Protein AF-A0A0R1VYC3-F1 (afdb_monomer_lite)

Foldseek 3Di:
DVPDDPVLVVVCVVVVHDPVSSCVPPVVVVCCVVVVVVVVVVVVVVVVVVCVVVVVVLVVLVVVLVVVCVVVVDCVSVVVSVVVVVVVVVVVVVVVVVVCVVVVVPD

pLDDT: mean 72.04, std 10.14, range [41.56, 86.62]

Organism: NCBI:txid1423735

Structure (mmCIF, N/CA/C/O backbone):
data_AF-A0A0R1VYC3-F1
#
_entry.id   AF-A0A0R1VYC3-F1
#
loop_
_atom_site.group_PDB
_atom_site.id
_atom_site.type_symbol
_atom_site.label_atom_id
_atom_site.label_alt_id
_atom_site.label_comp_id
_atom_site.label_asym_id
_atom_site.label_entity_id
_atom_site.label_seq_id
_atom_site.pdbx_PDB_ins_code
_atom_site.Cartn_x
_atom_site.Cartn_y
_atom_site.Cartn_z
_atom_site.occupancy
_atom_site.B_iso_or_equiv
_atom_site.auth_seq_id
_atom_site.auth_comp_id
_atom_site.auth_asym_id
_atom_site.auth_atom_id
_atom_site.pdbx_PDB_model_num
ATOM 1 N N . MET A 1 1 ? -8.555 5.386 28.690 1.00 45.03 1 MET A N 1
ATOM 2 C CA . MET A 1 1 ? -10.013 5.548 28.905 1.00 45.03 1 MET A CA 1
ATOM 3 C C . MET A 1 1 ? -10.620 6.706 28.095 1.00 45.03 1 MET A C 1
ATOM 5 O O . MET A 1 1 ? -11.778 7.016 28.303 1.00 45.03 1 MET A O 1
ATOM 9 N N . GLN A 1 2 ? -9.902 7.311 27.134 1.00 48.75 2 GLN A N 1
ATOM 10 C CA . GLN A 1 2 ? -10.397 8.449 26.331 1.00 48.75 2 GLN A CA 1
ATOM 11 C C . GLN A 1 2 ? -11.146 8.056 25.040 1.00 48.75 2 GLN A C 1
ATOM 13 O O . GLN A 1 2 ? -11.457 8.919 24.231 1.00 48.75 2 GLN A O 1
ATOM 18 N N . SER A 1 3 ? -11.417 6.767 24.818 1.00 50.38 3 SER A N 1
ATOM 19 C CA . SER A 1 3 ? -11.919 6.252 23.529 1.00 50.38 3 SER A CA 1
ATOM 20 C C . SER A 1 3 ? -13.292 5.582 23.619 1.00 50.38 3 SER A C 1
ATOM 22 O O . SER A 1 3 ? -13.776 5.059 22.619 1.00 50.38 3 SER A O 1
ATOM 24 N N . VAL A 1 4 ? -13.894 5.543 24.811 1.00 59.75 4 VAL A N 1
ATOM 25 C CA . VAL A 1 4 ? -15.232 4.981 25.014 1.00 59.75 4 VAL A CA 1
ATOM 26 C C . VAL A 1 4 ? -16.203 6.145 25.072 1.00 59.75 4 VAL A C 1
ATOM 28 O O . VAL A 1 4 ? -16.068 7.015 25.928 1.00 59.75 4 VAL A O 1
ATOM 31 N N . ASP A 1 5 ? -17.140 6.161 24.131 1.00 69.31 5 ASP A N 1
ATOM 32 C CA . ASP A 1 5 ? -18.201 7.159 24.046 1.00 69.31 5 ASP A CA 1
ATOM 33 C C . ASP A 1 5 ? -18.927 7.275 25.399 1.00 69.31 5 ASP A C 1
ATOM 35 O O . ASP A 1 5 ? -19.182 6.256 26.054 1.00 69.31 5 ASP A O 1
ATOM 39 N N . ALA A 1 6 ? -19.233 8.494 25.850 1.00 68.38 6 ALA A N 1
ATOM 40 C CA . ALA A 1 6 ? -19.754 8.729 27.202 1.00 68.38 6 ALA A CA 1
ATOM 41 C C . ALA A 1 6 ? -21.032 7.906 27.467 1.00 68.38 6 ALA A C 1
ATOM 43 O O . ALA A 1 6 ? -21.157 7.263 28.511 1.00 68.38 6 ALA A O 1
ATOM 44 N N . GLY A 1 7 ? -21.900 7.785 26.455 1.00 74.88 7 GLY A N 1
ATOM 45 C CA . GLY A 1 7 ? -23.118 6.974 26.525 1.00 74.88 7 GLY A CA 1
ATOM 46 C C . GLY A 1 7 ? -22.880 5.461 26.640 1.00 74.88 7 GLY A C 1
ATOM 47 O O . GLY A 1 7 ? -23.681 4.764 27.255 1.00 74.88 7 GLY A O 1
ATOM 48 N N . GLN A 1 8 ? -21.768 4.926 26.117 1.00 72.88 8 GLN A N 1
ATOM 49 C CA . GLN A 1 8 ? -21.416 3.501 26.268 1.00 72.88 8 GLN A CA 1
ATOM 50 C C . GLN A 1 8 ? -20.952 3.194 27.700 1.00 72.88 8 GLN A C 1
ATOM 52 O O . GLN A 1 8 ? -21.208 2.107 28.218 1.00 72.88 8 GLN A O 1
ATOM 57 N N . SER A 1 9 ? -20.298 4.162 28.351 1.00 73.50 9 SER A N 1
ATOM 58 C CA . SER A 1 9 ? -19.860 4.040 29.747 1.00 73.50 9 SER A CA 1
ATOM 59 C C . SER A 1 9 ? -21.033 4.147 30.724 1.00 73.50 9 SER A C 1
ATOM 61 O O . SER A 1 9 ? -21.101 3.374 31.679 1.00 73.50 9 SER A O 1
ATOM 63 N N . GLU A 1 10 ? -21.978 5.054 30.465 1.00 78.38 10 GLU A N 1
ATOM 64 C CA . GLU A 1 10 ? -23.215 5.180 31.246 1.00 78.38 10 GLU A CA 1
ATOM 65 C C . GLU A 1 10 ? -24.126 3.956 31.068 1.00 78.38 10 GLU A C 1
ATOM 67 O O . GLU A 1 10 ? -24.587 3.389 32.058 1.00 78.38 10 GLU A O 1
ATOM 72 N N . ALA A 1 11 ? -24.309 3.460 29.838 1.00 79.69 11 ALA A N 1
ATOM 73 C CA . ALA A 1 11 ? -25.088 2.247 29.579 1.00 79.69 11 ALA A CA 1
ATOM 74 C C . ALA A 1 11 ? -24.488 1.007 30.266 1.00 79.69 11 ALA A C 1
ATOM 76 O O . ALA A 1 11 ? -25.221 0.182 30.811 1.00 79.69 11 ALA A O 1
ATOM 77 N N . ALA A 1 12 ? -23.157 0.889 30.291 1.00 79.25 12 ALA A N 1
ATOM 78 C CA . ALA A 1 12 ? -22.480 -0.203 30.981 1.00 79.25 12 ALA A CA 1
ATOM 79 C C . ALA A 1 12 ? -22.657 -0.144 32.507 1.00 79.25 12 ALA A C 1
ATOM 81 O O . ALA A 1 12 ? -22.818 -1.190 33.136 1.00 79.25 12 ALA A O 1
ATOM 82 N N . GLN A 1 13 ? -22.678 1.060 33.093 1.00 79.62 13 GLN A N 1
ATOM 83 C CA . GLN A 1 13 ? -22.970 1.246 34.519 1.00 79.62 13 GLN A CA 1
ATOM 84 C C . GLN A 1 13 ? -24.432 0.922 34.855 1.00 79.62 13 GLN A C 1
ATOM 86 O O . GLN A 1 13 ? -24.678 0.245 35.850 1.00 79.62 13 GLN A O 1
ATOM 91 N N . ILE A 1 14 ? -25.391 1.323 34.011 1.00 84.06 14 ILE A N 1
ATOM 92 C CA . ILE A 1 14 ? -26.820 0.998 34.188 1.00 84.06 14 ILE A CA 1
ATOM 93 C C . ILE A 1 14 ? -27.061 -0.517 34.098 1.00 84.06 14 ILE A C 1
ATOM 95 O O . ILE A 1 14 ? -27.873 -1.063 34.841 1.00 84.06 14 ILE A O 1
ATOM 99 N N . LEU A 1 15 ? -26.324 -1.211 33.227 1.00 83.44 15 LEU A N 1
ATOM 100 C CA . LEU A 1 15 ? -26.374 -2.670 33.083 1.00 83.44 15 LEU A CA 1
ATOM 101 C C . LEU A 1 15 ? -25.572 -3.426 34.161 1.00 83.44 15 LEU A C 1
ATOM 103 O O . LEU A 1 15 ? -25.528 -4.655 34.129 1.00 83.44 15 LEU A O 1
ATOM 107 N N . GLY A 1 16 ? -24.933 -2.722 35.103 1.00 86.62 16 GLY A N 1
ATOM 108 C CA . GLY A 1 16 ? -24.151 -3.328 36.185 1.00 86.62 16 GLY A CA 1
ATOM 109 C C . GLY A 1 16 ? -22.898 -4.076 35.713 1.00 86.62 16 GLY A C 1
ATOM 110 O O . GLY A 1 16 ? -22.413 -4.967 36.412 1.00 86.62 16 GLY A O 1
ATOM 111 N N . LEU A 1 17 ? -22.379 -3.754 34.525 1.00 84.38 17 LEU A N 1
ATOM 112 C CA . LEU A 1 17 ? -21.223 -4.434 33.947 1.00 84.38 17 LEU A CA 1
ATOM 113 C C . LEU A 1 17 ? -19.927 -3.986 34.629 1.00 84.38 17 LEU A C 1
ATOM 115 O O . LEU A 1 17 ? -19.671 -2.795 34.817 1.00 84.38 17 LEU A O 1
ATOM 119 N N . SER A 1 18 ? -19.059 -4.948 34.947 1.00 85.06 18 SER A N 1
ATOM 120 C CA . SER A 1 18 ? -17.716 -4.641 35.439 1.00 85.06 18 SER A CA 1
ATOM 121 C C . SER A 1 18 ? -16.847 -4.025 34.329 1.00 85.06 18 SER A C 1
ATOM 123 O O . SER A 1 18 ? -17.063 -4.308 33.147 1.00 85.06 18 SER A O 1
ATOM 125 N N . PRO A 1 19 ? -15.800 -3.244 34.663 1.00 80.19 19 PRO A N 1
ATOM 126 C CA . PRO A 1 19 ? -14.920 -2.621 33.667 1.00 80.19 19 PRO A CA 1
ATOM 127 C C . PRO A 1 19 ? -14.326 -3.619 32.664 1.00 80.19 19 PRO A C 1
ATOM 129 O O . PRO A 1 19 ? -14.143 -3.305 31.487 1.00 80.19 19 PRO A O 1
ATOM 132 N N . TRP A 1 20 ? -14.071 -4.851 33.112 1.00 83.19 20 TRP A N 1
ATOM 133 C CA . TRP A 1 20 ? -13.605 -5.926 32.245 1.00 83.19 20 TRP A CA 1
ATOM 134 C C . TRP A 1 20 ? -14.748 -6.463 31.359 1.00 83.19 20 TRP A C 1
ATOM 136 O O . TRP A 1 20 ? -14.588 -6.608 30.150 1.00 83.19 20 TRP A O 1
ATOM 146 N N . GLN A 1 21 ? -15.956 -6.670 31.882 1.00 83.06 21 GLN A N 1
ATOM 147 C CA . GLN A 1 21 ? -17.085 -7.079 31.034 1.00 83.06 21 GLN A CA 1
ATOM 148 C C . GLN A 1 21 ? -17.382 -6.053 29.928 1.00 83.06 21 GLN A C 1
ATOM 150 O O . GLN A 1 21 ? -17.536 -6.450 28.768 1.00 83.06 21 GLN A O 1
ATOM 155 N N . THR A 1 22 ? -17.354 -4.763 30.266 1.00 83.38 22 THR A N 1
ATOM 156 C CA . THR A 1 22 ? -17.489 -3.634 29.334 1.00 83.38 22 THR A CA 1
ATOM 157 C C . THR A 1 22 ? -16.393 -3.654 28.276 1.00 83.38 22 THR A C 1
ATOM 159 O O . THR A 1 22 ? -16.674 -3.592 27.079 1.00 83.38 22 THR A O 1
ATOM 162 N N . PHE A 1 23 ? -15.131 -3.812 28.678 1.00 83.44 23 PHE A N 1
ATOM 163 C CA . PHE A 1 23 ? -14.037 -3.849 27.715 1.00 83.44 23 PHE A CA 1
ATOM 164 C C . PHE A 1 23 ? -14.150 -5.049 26.760 1.00 83.44 23 PHE A C 1
ATOM 166 O O . PHE A 1 23 ? -14.035 -4.857 25.553 1.00 83.44 23 PHE A O 1
ATOM 173 N N . ARG A 1 24 ? -14.454 -6.261 27.253 1.00 84.94 24 ARG A N 1
ATOM 174 C CA . ARG A 1 24 ? -14.543 -7.474 26.415 1.00 84.94 24 ARG A CA 1
ATOM 175 C C . ARG A 1 24 ? -15.708 -7.454 25.428 1.00 84.94 24 ARG A C 1
ATOM 177 O O . ARG A 1 24 ? -15.533 -7.879 24.291 1.00 84.94 24 ARG A O 1
ATOM 184 N N . HIS A 1 25 ? -16.888 -7.033 25.881 1.00 83.50 25 HIS A N 1
ATOM 185 C CA . HIS A 1 25 ? -18.127 -7.177 25.108 1.00 83.50 25 HIS A CA 1
ATOM 186 C C . HIS A 1 25 ? -18.468 -5.941 24.283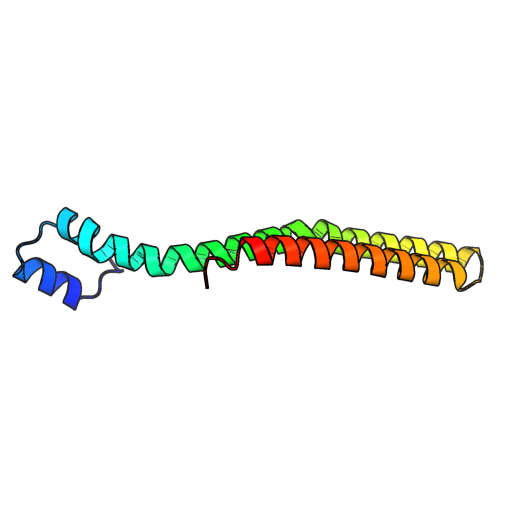 1.00 83.50 25 HIS A C 1
ATOM 188 O O . HIS A 1 25 ? -19.174 -6.062 23.287 1.00 83.50 25 HIS A O 1
ATOM 194 N N . ILE A 1 26 ? -17.975 -4.766 24.677 1.00 80.88 26 ILE A N 1
ATOM 195 C CA . ILE A 1 26 ? -18.347 -3.499 24.048 1.00 80.88 26 ILE A CA 1
ATOM 196 C C . ILE A 1 26 ? -17.149 -2.917 23.304 1.00 80.88 26 ILE A C 1
ATOM 198 O O . ILE A 1 26 ? -17.190 -2.754 22.085 1.00 80.88 26 ILE A O 1
ATOM 202 N N . VAL A 1 27 ? -16.052 -2.654 24.016 1.00 82.31 27 VAL A N 1
ATOM 203 C CA . VAL A 1 27 ? -14.905 -1.922 23.455 1.00 82.31 27 VAL A CA 1
ATOM 204 C C . VAL A 1 27 ? -14.106 -2.784 22.476 1.00 82.31 27 VAL A C 1
ATOM 206 O O . VAL A 1 27 ? -13.838 -2.353 21.357 1.00 82.31 27 VAL A O 1
ATOM 209 N N . LEU A 1 28 ? -13.764 -4.018 22.855 1.00 83.19 28 LEU A N 1
ATOM 210 C CA . LEU A 1 28 ? -12.954 -4.928 22.042 1.00 83.19 28 LEU A CA 1
ATOM 211 C C . LEU A 1 28 ? -13.557 -5.192 20.643 1.00 83.19 28 LEU A C 1
ATOM 213 O O . LEU A 1 28 ? -12.849 -4.993 19.654 1.00 83.19 28 LEU A O 1
ATOM 217 N N . PRO A 1 29 ? -14.845 -5.572 20.496 1.00 81.94 29 PRO A N 1
ATOM 218 C CA . PRO A 1 29 ? -15.422 -5.792 19.170 1.00 81.94 29 PRO A CA 1
ATOM 219 C C . PRO A 1 29 ? -15.548 -4.504 18.344 1.00 81.94 29 PRO A C 1
ATOM 221 O O . PRO A 1 29 ? -15.417 -4.561 17.122 1.00 81.94 29 PRO A O 1
ATOM 224 N N . GLN A 1 30 ? -15.763 -3.342 18.970 1.00 80.94 30 GLN A N 1
ATOM 225 C CA . GLN A 1 30 ? -15.817 -2.057 18.258 1.00 80.94 30 GLN A CA 1
ATOM 226 C C . GLN A 1 30 ? -14.443 -1.630 17.732 1.00 80.94 30 GLN A C 1
ATOM 228 O O . GLN A 1 30 ? -14.327 -1.189 16.587 1.00 80.94 30 GLN A O 1
ATOM 233 N N . VAL A 1 31 ? -13.401 -1.792 18.549 1.00 81.94 31 VAL A N 1
ATOM 234 C CA . VAL A 1 31 ? -12.019 -1.487 18.166 1.00 81.94 31 VAL A CA 1
ATOM 235 C C . VAL A 1 31 ? -11.561 -2.431 17.058 1.00 81.94 31 VAL A C 1
ATOM 237 O O . VAL A 1 31 ? -11.044 -1.961 16.049 1.00 81.94 31 VAL A O 1
ATOM 240 N N . ASN A 1 32 ? -11.838 -3.732 17.170 1.00 83.00 32 ASN A N 1
ATOM 241 C CA . ASN A 1 32 ? -11.465 -4.710 16.145 1.00 83.00 32 ASN A CA 1
ATOM 242 C C . ASN A 1 32 ? -12.081 -4.387 14.775 1.00 83.00 32 ASN A C 1
ATOM 244 O O . ASN A 1 32 ? -11.383 -4.456 13.768 1.00 83.00 32 ASN A O 1
ATOM 248 N N . LYS A 1 33 ? -13.349 -3.954 14.726 1.00 77.81 33 LYS A N 1
ATOM 249 C CA . LYS A 1 33 ? -14.012 -3.553 13.470 1.00 77.81 33 LYS A CA 1
ATOM 250 C C . LYS A 1 33 ? -13.380 -2.335 12.789 1.00 77.81 33 LYS A C 1
ATOM 252 O O . LYS A 1 33 ? -13.536 -2.192 11.584 1.00 77.81 33 LYS A O 1
ATOM 257 N N . LYS A 1 34 ? -12.696 -1.455 13.529 1.00 76.12 34 LYS A N 1
ATOM 258 C CA . LYS A 1 34 ? -12.041 -0.256 12.971 1.00 76.12 34 LYS A CA 1
ATOM 259 C C . LYS A 1 34 ? -10.551 -0.460 12.708 1.00 76.12 34 LYS A C 1
ATOM 261 O O . LYS A 1 34 ? -10.041 0.005 11.695 1.00 76.12 34 LYS A O 1
ATOM 266 N N . VAL A 1 35 ? -9.858 -1.146 13.613 1.00 79.69 35 VAL A N 1
ATOM 267 C CA . VAL A 1 35 ? -8.400 -1.302 13.575 1.00 79.69 35 VAL A CA 1
ATOM 268 C C . VAL A 1 35 ? -7.976 -2.389 12.593 1.00 79.69 35 VAL A C 1
ATOM 270 O O . VAL A 1 35 ? -7.024 -2.169 11.854 1.00 79.69 35 VAL A O 1
ATOM 273 N N . ILE A 1 36 ? -8.685 -3.523 12.518 1.00 78.50 36 ILE A N 1
ATOM 274 C CA . ILE A 1 36 ? -8.304 -4.621 11.611 1.00 78.50 36 ILE A CA 1
ATOM 275 C C . ILE A 1 36 ? -8.309 -4.172 10.134 1.00 78.50 36 ILE A C 1
ATOM 277 O O . ILE A 1 36 ? -7.303 -4.407 9.462 1.00 78.50 36 ILE A O 1
ATOM 281 N N . PRO A 1 37 ? -9.343 -3.469 9.621 1.00 74.50 37 PRO A N 1
ATOM 282 C CA . PRO A 1 37 ? -9.328 -2.975 8.241 1.00 74.50 37 PRO A CA 1
ATOM 283 C C . PRO A 1 37 ? -8.232 -1.932 7.989 1.00 74.50 37 PRO A C 1
ATOM 285 O O . PRO A 1 37 ? -7.543 -1.985 6.973 1.00 74.50 37 PRO A O 1
ATOM 288 N N . ALA A 1 38 ? -8.028 -1.005 8.932 1.00 76.62 38 ALA A N 1
ATOM 289 C CA . ALA A 1 38 ? -7.004 0.032 8.814 1.00 76.62 38 ALA A CA 1
ATOM 290 C C . ALA A 1 38 ? -5.583 -0.557 8.800 1.00 76.62 38 ALA A C 1
ATOM 292 O O . ALA A 1 38 ? -4.759 -0.161 7.981 1.00 76.62 38 ALA A O 1
ATOM 293 N N . MET A 1 39 ? -5.311 -1.548 9.655 1.00 76.38 39 MET A N 1
ATOM 294 C CA . MET A 1 39 ? -4.036 -2.268 9.660 1.00 76.38 39 MET A CA 1
ATOM 295 C C . MET A 1 39 ? -3.827 -3.068 8.372 1.00 76.38 39 MET A C 1
ATOM 297 O O . MET A 1 39 ? -2.711 -3.098 7.865 1.00 76.38 39 MET A O 1
ATO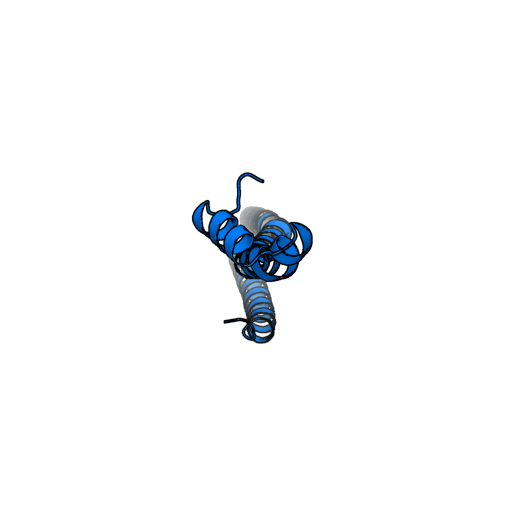M 301 N N . GLY A 1 40 ? -4.878 -3.680 7.817 1.00 73.31 40 GLY A N 1
ATOM 302 C CA . GLY A 1 40 ? -4.804 -4.381 6.532 1.00 73.31 40 GLY A CA 1
ATOM 303 C C . GLY A 1 40 ? -4.370 -3.461 5.388 1.00 73.31 40 GLY A C 1
ATOM 304 O O . GLY A 1 40 ? -3.453 -3.801 4.640 1.00 73.31 40 GLY A O 1
ATOM 305 N N . ASN A 1 41 ? -4.955 -2.262 5.307 1.00 76.12 41 ASN A N 1
ATOM 306 C CA . ASN A 1 41 ? -4.541 -1.248 4.334 1.00 76.12 41 ASN A CA 1
ATOM 307 C C . ASN A 1 41 ? -3.087 -0.811 4.528 1.00 76.12 41 ASN A C 1
ATOM 309 O O . ASN A 1 41 ? -2.347 -0.680 3.553 1.00 76.12 41 ASN A O 1
ATOM 313 N N . GLU A 1 42 ? -2.658 -0.631 5.774 1.00 77.94 42 GLU A N 1
ATOM 314 C CA . GLU A 1 42 ? -1.300 -0.176 6.047 1.00 77.94 42 GLU A CA 1
ATOM 315 C C . GLU A 1 42 ? -0.248 -1.245 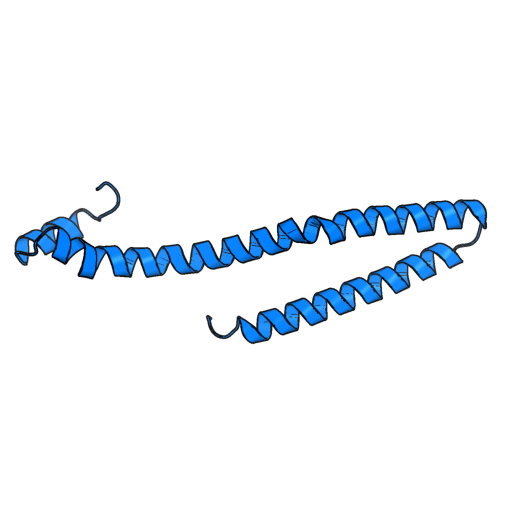5.747 1.00 77.94 42 GLU A C 1
ATOM 317 O O . GLU A 1 42 ? 0.810 -0.937 5.210 1.00 77.94 42 GLU A O 1
ATOM 322 N N . VAL A 1 43 ? -0.559 -2.524 5.975 1.00 74.69 43 VAL A N 1
ATOM 323 C CA . VAL A 1 43 ? 0.294 -3.641 5.541 1.00 74.69 43 VAL A CA 1
ATOM 324 C C . VAL A 1 43 ? 0.441 -3.659 4.015 1.00 74.69 43 VAL A C 1
ATOM 326 O O . VAL A 1 43 ? 1.546 -3.851 3.512 1.00 74.69 43 VAL A O 1
ATOM 329 N N . ILE A 1 44 ? -0.636 -3.410 3.263 1.00 65.25 44 ILE A N 1
ATOM 330 C CA . ILE A 1 44 ? -0.583 -3.326 1.794 1.00 65.25 44 ILE A CA 1
ATOM 331 C C . ILE A 1 44 ? 0.270 -2.135 1.341 1.00 65.25 44 ILE A C 1
ATOM 333 O O . ILE A 1 44 ? 1.075 -2.276 0.416 1.00 65.25 44 ILE A O 1
ATOM 337 N N . ASN A 1 45 ? 0.122 -0.978 1.986 1.00 70.56 45 ASN A N 1
ATOM 338 C CA . ASN A 1 45 ? 0.947 0.195 1.703 1.00 70.56 45 ASN A CA 1
ATOM 339 C C . ASN A 1 45 ? 2.421 -0.079 2.004 1.00 70.56 45 ASN A C 1
ATOM 341 O O . ASN A 1 45 ? 3.258 0.178 1.150 1.00 70.56 45 ASN A O 1
ATOM 345 N N . LEU A 1 46 ? 2.738 -0.723 3.126 1.00 72.44 46 LEU A N 1
ATOM 346 C CA . LEU A 1 46 ? 4.108 -1.108 3.469 1.00 72.44 46 LEU A CA 1
ATOM 347 C C . LEU A 1 46 ? 4.707 -2.121 2.485 1.00 72.44 46 LEU A C 1
ATOM 349 O O . LEU A 1 46 ? 5.898 -2.062 2.188 1.00 72.44 46 LEU A O 1
ATOM 353 N N . VAL A 1 47 ? 3.904 -3.032 1.931 1.00 63.38 47 VAL A N 1
ATOM 354 C CA . VAL A 1 47 ? 4.350 -3.945 0.864 1.00 63.38 47 VAL A CA 1
ATOM 355 C C . VAL A 1 47 ? 4.605 -3.186 -0.445 1.00 63.38 47 VAL A C 1
ATOM 357 O O . VAL A 1 47 ? 5.588 -3.468 -1.133 1.00 63.38 47 VAL A O 1
ATOM 360 N N . LYS A 1 48 ? 3.778 -2.188 -0.784 1.00 58.88 48 LYS A N 1
ATOM 361 C CA . LYS A 1 48 ? 4.027 -1.290 -1.927 1.00 58.88 48 LYS A CA 1
ATOM 362 C C . LYS A 1 48 ? 5.264 -0.424 -1.705 1.00 58.88 48 LYS A C 1
ATOM 364 O O . LYS A 1 48 ? 6.073 -0.289 -2.617 1.00 58.88 48 LYS A O 1
ATOM 369 N N . ASP A 1 49 ? 5.465 0.083 -0.502 1.00 59.12 49 ASP A N 1
ATOM 370 C CA . ASP A 1 49 ? 6.656 0.848 -0.159 1.00 59.12 49 ASP A CA 1
ATOM 371 C C . ASP A 1 49 ? 7.892 -0.054 -0.151 1.00 59.12 49 ASP A C 1
ATOM 373 O O . ASP A 1 49 ? 8.941 0.360 -0.616 1.00 59.12 49 ASP A O 1
ATOM 377 N N . SER A 1 50 ? 7.781 -1.329 0.237 1.00 60.34 50 SER A N 1
ATOM 378 C CA . SER A 1 50 ? 8.853 -2.322 0.067 1.00 60.34 50 SER A CA 1
ATOM 379 C C . SER A 1 50 ? 9.136 -2.632 -1.410 1.00 60.34 50 SER A C 1
ATOM 381 O O . SER A 1 50 ? 10.286 -2.871 -1.791 1.00 60.34 50 SER A O 1
ATOM 383 N N . SER A 1 51 ? 8.129 -2.510 -2.283 1.00 60.28 51 SER A N 1
ATOM 384 C CA . SER A 1 51 ? 8.326 -2.519 -3.734 1.00 60.28 51 SER A CA 1
ATOM 385 C C . SER A 1 51 ? 9.103 -1.298 -4.264 1.00 60.28 51 SER A C 1
ATOM 387 O O . SER A 1 51 ? 9.310 -1.213 -5.470 1.00 60.28 51 SER A O 1
ATOM 389 N N . LEU A 1 52 ? 9.652 -0.411 -3.412 1.00 57.72 52 LEU A N 1
ATOM 390 C CA . LEU A 1 52 ? 10.688 0.582 -3.770 1.00 57.72 52 LEU A CA 1
ATOM 391 C C . LEU A 1 52 ? 11.812 -0.007 -4.630 1.00 57.72 52 LEU A C 1
ATOM 393 O O . LEU A 1 52 ? 12.356 0.676 -5.494 1.00 57.72 52 LEU A O 1
ATOM 397 N N . VAL A 1 53 ? 12.129 -1.289 -4.426 1.00 58.19 53 VAL A N 1
ATOM 398 C CA . VAL A 1 53 ? 13.088 -2.046 -5.242 1.00 58.19 53 VAL A CA 1
ATOM 399 C C . VAL A 1 53 ? 12.713 -2.020 -6.731 1.00 58.19 53 VAL A C 1
ATOM 401 O O . VAL A 1 53 ? 13.595 -1.912 -7.580 1.00 58.19 53 VAL A O 1
ATOM 404 N N . TYR A 1 54 ? 11.418 -2.039 -7.065 1.00 59.78 54 TYR A N 1
ATOM 405 C CA . TYR A 1 54 ? 10.922 -1.864 -8.431 1.00 59.78 54 TYR A CA 1
ATOM 406 C C . TYR A 1 54 ? 11.255 -0.466 -8.962 1.00 59.78 54 TYR A C 1
ATOM 408 O O . TYR A 1 54 ? 11.827 -0.350 -10.039 1.00 59.78 54 TYR A O 1
ATOM 416 N N . VAL A 1 55 ? 10.979 0.600 -8.203 1.00 61.44 55 VAL A N 1
ATOM 417 C CA . VAL A 1 55 ? 11.261 1.986 -8.628 1.00 61.44 55 VAL A CA 1
ATOM 418 C C . VAL A 1 55 ? 12.763 2.227 -8.827 1.00 61.44 55 VAL A C 1
ATOM 420 O O . VAL A 1 55 ? 13.155 2.842 -9.820 1.00 61.44 55 VAL A O 1
ATOM 423 N N . ILE A 1 56 ? 13.607 1.696 -7.938 1.00 66.25 56 ILE A N 1
ATOM 424 C CA . ILE A 1 56 ? 15.071 1.791 -8.048 1.00 66.25 56 ILE A CA 1
ATOM 425 C C . ILE A 1 56 ? 15.569 1.006 -9.273 1.00 66.25 56 ILE A C 1
ATOM 427 O O . ILE A 1 56 ? 16.306 1.550 -10.095 1.00 66.25 56 ILE A O 1
ATOM 431 N N . GLY A 1 57 ? 15.090 -0.229 -9.467 1.00 68.38 57 GLY A N 1
ATOM 432 C CA . GLY A 1 57 ? 15.470 -1.066 -10.607 1.00 68.38 57 GLY A CA 1
ATOM 433 C C . GLY A 1 57 ? 15.073 -0.477 -11.965 1.00 68.38 57 GLY A C 1
ATOM 434 O O . GLY A 1 57 ? 15.800 -0.637 -12.942 1.00 68.38 57 GLY A O 1
ATOM 435 N N . LEU A 1 58 ? 13.960 0.259 -12.038 1.00 66.19 58 LEU A N 1
ATOM 436 C CA . LEU A 1 58 ? 13.561 0.986 -13.246 1.0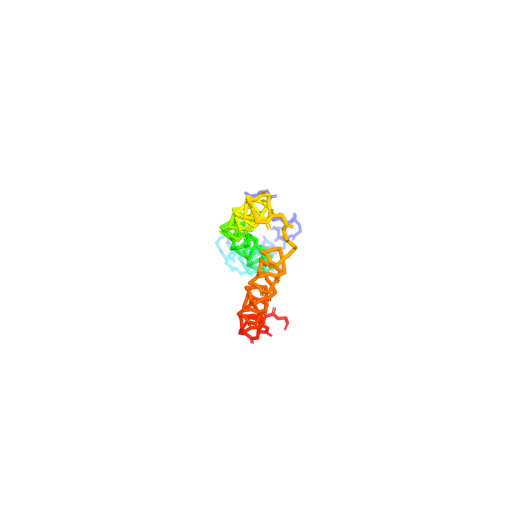0 66.19 58 LEU A CA 1
ATOM 437 C C . LEU A 1 58 ? 14.495 2.143 -13.587 1.00 66.19 58 LEU A C 1
ATOM 439 O O . LEU A 1 58 ? 14.812 2.342 -14.762 1.00 66.19 58 LEU A O 1
ATOM 443 N N . GLY A 1 59 ? 14.930 2.894 -12.574 1.00 73.31 59 GLY A N 1
ATOM 444 C CA . GLY A 1 59 ? 15.913 3.961 -12.744 1.00 73.31 59 GLY A CA 1
ATOM 445 C C . GLY A 1 59 ? 17.224 3.424 -13.317 1.00 73.31 59 GLY A C 1
ATOM 446 O O . GLY A 1 59 ? 17.747 3.977 -14.288 1.00 73.31 59 GLY A O 1
ATOM 447 N N . ASP A 1 60 ? 17.698 2.297 -12.788 1.00 76.56 60 ASP A N 1
ATOM 448 C CA . ASP A 1 60 ? 18.924 1.645 -13.253 1.00 76.56 60 ASP A CA 1
ATOM 449 C C . ASP A 1 60 ? 18.782 1.064 -14.666 1.00 76.56 60 ASP A C 1
ATOM 451 O O . ASP A 1 60 ? 19.678 1.233 -15.497 1.00 76.56 60 ASP A O 1
ATOM 455 N N . LEU A 1 61 ? 17.636 0.455 -14.987 1.00 72.00 61 LEU A N 1
ATOM 456 C CA . LEU A 1 61 ? 17.369 -0.107 -16.313 1.00 72.00 61 LEU A CA 1
ATOM 457 C C . LEU A 1 61 ? 17.299 0.985 -17.394 1.00 72.00 61 LEU A C 1
ATOM 459 O O . LEU A 1 61 ? 17.899 0.852 -18.463 1.00 72.00 61 LEU A O 1
ATOM 463 N N . LEU A 1 62 ? 16.610 2.095 -17.110 1.00 76.44 62 LEU A N 1
ATOM 464 C CA . LEU A 1 62 ? 16.543 3.252 -18.007 1.00 76.44 62 LEU A CA 1
ATOM 465 C C . LEU A 1 62 ? 17.909 3.917 -18.172 1.00 76.44 62 LEU A C 1
ATOM 467 O O . LEU A 1 62 ? 18.260 4.343 -19.275 1.00 76.44 62 LEU A O 1
ATOM 471 N N . ARG A 1 63 ? 18.702 3.991 -17.100 1.00 78.81 63 ARG A N 1
ATOM 472 C CA . ARG A 1 63 ? 20.064 4.523 -17.154 1.00 78.81 63 ARG A CA 1
ATOM 473 C C . ARG A 1 63 ? 20.970 3.642 -18.012 1.00 78.81 63 ARG A C 1
ATOM 475 O O . ARG A 1 63 ? 21.661 4.170 -18.880 1.00 78.81 63 ARG A O 1
ATOM 482 N N . ALA A 1 64 ? 20.921 2.322 -17.833 1.00 76.69 64 ALA A N 1
ATOM 483 C CA . ALA A 1 64 ? 21.658 1.369 -18.661 1.00 76.69 64 ALA A CA 1
ATOM 484 C C . ALA A 1 64 ? 21.252 1.468 -20.144 1.00 76.69 64 ALA A C 1
ATOM 486 O O . ALA A 1 64 ? 22.117 1.508 -21.019 1.00 76.69 64 ALA A O 1
ATOM 487 N N . GLY A 1 65 ? 19.951 1.605 -20.421 1.00 71.50 65 GLY A N 1
ATOM 488 C CA . GLY A 1 65 ? 19.419 1.815 -21.769 1.00 71.50 65 GLY A CA 1
ATOM 489 C C . GLY A 1 65 ? 19.909 3.100 -22.433 1.00 71.50 65 GLY A C 1
ATOM 490 O O . GLY A 1 65 ? 20.302 3.079 -23.597 1.00 71.50 65 GLY A O 1
ATOM 491 N N . ASN A 1 66 ? 19.939 4.209 -21.691 1.00 73.19 66 ASN A N 1
ATOM 492 C CA . ASN A 1 66 ? 20.451 5.487 -22.190 1.00 73.19 66 ASN A CA 1
ATOM 493 C C . ASN A 1 66 ? 21.963 5.446 -22.452 1.00 73.19 66 ASN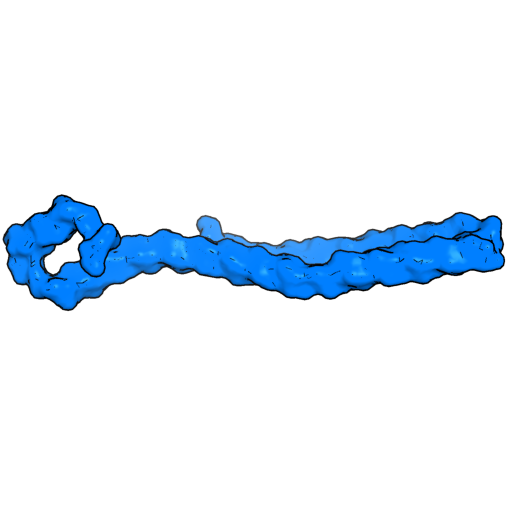 A C 1
ATOM 495 O O . ASN A 1 66 ? 22.416 5.982 -23.462 1.00 73.19 66 ASN A O 1
ATOM 499 N N . ILE A 1 67 ? 22.739 4.784 -21.586 1.00 78.06 67 ILE A N 1
ATOM 500 C CA . ILE A 1 67 ? 24.183 4.586 -21.792 1.00 78.06 67 ILE A CA 1
ATOM 501 C C . ILE A 1 67 ? 24.431 3.754 -23.058 1.00 78.06 67 ILE A C 1
ATOM 503 O O . ILE A 1 67 ? 25.278 4.120 -23.870 1.00 78.06 67 ILE A O 1
ATOM 507 N N . ALA A 1 68 ? 23.670 2.675 -23.262 1.00 72.56 68 ALA A N 1
ATOM 508 C CA . ALA A 1 68 ? 23.773 1.842 -24.458 1.00 72.56 68 ALA A CA 1
ATOM 509 C C . ALA A 1 68 ? 23.327 2.586 -25.732 1.00 72.56 68 ALA A C 1
ATOM 511 O O . ALA A 1 68 ? 24.016 2.524 -26.746 1.00 72.56 68 ALA A O 1
ATOM 512 N N . MET A 1 69 ? 22.239 3.364 -25.675 1.00 69.50 69 MET A N 1
ATOM 513 C CA . MET A 1 69 ? 21.803 4.216 -26.791 1.00 69.50 69 MET A CA 1
ATOM 514 C C . MET A 1 69 ? 22.879 5.240 -27.174 1.00 69.50 69 MET A C 1
ATOM 516 O O . MET A 1 69 ? 23.153 5.425 -28.358 1.00 69.50 69 MET A O 1
ATOM 520 N N . ALA A 1 70 ? 23.492 5.903 -26.189 1.00 70.94 70 ALA A N 1
ATOM 521 C CA . ALA A 1 70 ? 24.546 6.884 -26.435 1.00 70.94 70 ALA A CA 1
ATOM 522 C C . ALA A 1 70 ? 25.817 6.241 -27.015 1.00 70.94 70 ALA A C 1
ATOM 524 O O . ALA A 1 70 ? 26.532 6.885 -27.780 1.00 70.94 70 ALA A O 1
ATOM 525 N N . ARG A 1 71 ? 26.085 4.973 -26.671 1.00 73.19 71 ARG A N 1
ATOM 526 C CA . ARG A 1 71 ? 27.230 4.208 -27.175 1.00 73.19 71 ARG A CA 1
ATOM 527 C C . ARG A 1 71 ? 27.036 3.738 -28.617 1.00 73.19 71 ARG A C 1
ATOM 529 O O . ARG A 1 71 ? 27.960 3.864 -29.413 1.00 73.19 71 ARG A O 1
ATOM 536 N N . ASP A 1 72 ? 25.854 3.220 -28.944 1.00 71.50 72 ASP A N 1
ATOM 537 C CA . ASP A 1 72 ? 25.592 2.579 -30.238 1.00 71.50 72 ASP A CA 1
ATOM 538 C C . ASP A 1 72 ? 24.865 3.505 -31.240 1.00 71.50 72 ASP A C 1
ATOM 540 O O . ASP A 1 72 ? 24.552 3.080 -32.352 1.00 71.50 72 ASP A O 1
ATOM 544 N N . VAL A 1 73 ? 24.571 4.761 -30.856 1.00 64.44 73 VAL A N 1
ATOM 545 C CA . VAL A 1 73 ? 23.857 5.802 -31.642 1.00 64.44 73 VAL A CA 1
ATOM 546 C C . VAL A 1 73 ? 22.619 5.243 -32.358 1.00 64.44 73 VAL A C 1
ATOM 548 O O . VAL A 1 73 ? 22.285 5.580 -33.492 1.00 64.44 73 VAL A O 1
ATOM 551 N N . THR A 1 74 ? 21.932 4.327 -31.688 1.00 68.31 74 THR A N 1
ATOM 552 C CA . THR A 1 74 ? 20.786 3.597 -32.221 1.00 68.31 74 THR A CA 1
ATOM 553 C C . THR A 1 74 ? 19.715 3.501 -31.148 1.00 68.31 74 THR A C 1
ATOM 555 O O . THR A 1 74 ? 20.004 3.390 -29.962 1.00 68.31 74 THR A O 1
ATOM 558 N N . LEU A 1 75 ? 18.448 3.544 -31.565 1.00 71.38 75 LEU A N 1
ATOM 559 C CA . LEU A 1 75 ? 17.288 3.487 -30.661 1.00 71.38 75 LEU A CA 1
ATOM 560 C C . LEU A 1 75 ? 16.959 2.057 -30.189 1.00 71.38 75 LEU A C 1
ATOM 562 O O . LEU A 1 75 ? 16.092 1.860 -29.338 1.00 71.38 75 LEU A O 1
ATOM 566 N N . VAL A 1 76 ? 17.662 1.056 -30.725 1.00 77.19 76 VAL A N 1
ATOM 567 C CA . VAL A 1 76 ? 17.475 -0.373 -30.429 1.00 77.19 76 VAL A CA 1
ATOM 568 C C . VAL A 1 76 ? 17.611 -0.703 -28.930 1.00 77.19 76 VAL A C 1
ATOM 570 O O . VAL A 1 76 ? 16.744 -1.415 -28.416 1.00 77.19 76 VAL A O 1
ATOM 573 N N . PRO A 1 77 ? 18.595 -0.168 -28.175 1.00 74.62 77 PRO A N 1
ATOM 574 C CA . PRO A 1 77 ? 18.722 -0.443 -26.742 1.00 74.62 77 PRO A CA 1
ATOM 575 C C . PRO A 1 77 ? 17.539 0.094 -25.928 1.00 74.62 77 PRO A C 1
ATOM 577 O O . PRO A 1 77 ? 17.125 -0.521 -24.948 1.00 74.62 77 PRO A O 1
ATOM 580 N N . LEU A 1 78 ? 16.945 1.209 -26.357 1.00 73.06 78 LEU A N 1
ATOM 581 C CA . LEU A 1 78 ? 15.795 1.823 -25.693 1.00 73.06 78 LEU A CA 1
ATOM 582 C C . LEU A 1 78 ? 14.509 1.016 -25.914 1.00 73.06 78 LEU A C 1
ATOM 584 O O . LEU A 1 78 ? 13.719 0.851 -24.985 1.00 73.06 78 LEU A O 1
ATOM 588 N N . LEU A 1 79 ? 14.336 0.441 -27.110 1.00 77.75 79 LEU A N 1
ATOM 589 C CA . LEU A 1 79 ? 13.262 -0.521 -27.381 1.00 77.75 79 LEU A CA 1
ATOM 590 C C . LEU A 1 79 ? 13.405 -1.784 -26.524 1.00 77.75 79 LEU A C 1
ATOM 592 O O . LEU A 1 79 ? 12.413 -2.274 -25.988 1.00 77.75 79 LEU A O 1
ATOM 596 N N . LEU A 1 80 ? 14.628 -2.283 -26.338 1.00 78.25 80 LEU A N 1
ATOM 597 C CA . LEU A 1 80 ? 14.889 -3.453 -25.499 1.00 78.25 80 LEU A CA 1
ATOM 598 C C . LEU A 1 80 ? 14.557 -3.178 -24.022 1.00 78.25 80 LEU A C 1
ATOM 600 O O . LEU A 1 80 ? 13.894 -3.989 -23.375 1.00 78.25 80 LEU A O 1
ATOM 604 N N . VAL A 1 81 ? 14.917 -1.997 -23.513 1.00 78.69 81 VAL A N 1
ATOM 605 C CA . VAL A 1 81 ? 14.524 -1.542 -22.169 1.00 78.69 81 VAL A CA 1
ATOM 606 C C . VAL A 1 81 ? 13.003 -1.420 -22.042 1.00 78.69 81 VAL A C 1
ATOM 608 O O . VAL A 1 81 ? 12.445 -1.855 -21.036 1.00 78.69 81 VAL A O 1
ATOM 611 N N . ALA A 1 82 ? 12.312 -0.904 -23.064 1.00 77.44 82 ALA A N 1
ATOM 612 C CA . ALA A 1 82 ? 10.851 -0.808 -23.072 1.00 77.44 82 ALA A CA 1
ATOM 613 C C . ALA A 1 82 ? 10.165 -2.187 -23.039 1.00 77.44 82 ALA A C 1
ATOM 615 O O . ALA A 1 82 ? 9.170 -2.366 -22.335 1.00 77.44 82 ALA A O 1
ATOM 616 N N . VAL A 1 83 ? 10.709 -3.180 -23.749 1.00 83.44 83 VAL A N 1
ATOM 617 C CA . VAL A 1 83 ? 10.199 -4.562 -23.728 1.00 83.44 83 VAL A CA 1
ATOM 618 C C . VAL A 1 83 ? 10.413 -5.210 -22.359 1.00 83.44 83 VAL A C 1
ATOM 620 O O . VAL A 1 83 ? 9.476 -5.793 -21.812 1.00 83.44 83 VAL A O 1
ATOM 623 N N . ILE A 1 84 ? 11.604 -5.068 -21.767 1.00 79.31 84 ILE A N 1
ATOM 624 C CA . ILE A 1 84 ? 11.889 -5.584 -20.418 1.00 79.31 84 ILE A CA 1
ATOM 625 C C . ILE A 1 84 ? 10.978 -4.911 -19.386 1.00 79.31 84 ILE A C 1
ATOM 627 O O . ILE A 1 84 ? 10.411 -5.589 -18.529 1.00 79.31 84 ILE A O 1
ATOM 631 N N . TYR A 1 85 ? 10.778 -3.597 -19.503 1.00 75.69 85 TYR A N 1
ATOM 632 C CA . TYR A 1 85 ? 9.869 -2.838 -18.652 1.00 75.69 85 TYR A CA 1
ATOM 633 C C . TYR A 1 85 ? 8.432 -3.358 -18.724 1.00 75.69 85 TYR A C 1
ATOM 635 O O . TYR A 1 85 ? 7.809 -3.615 -17.693 1.00 75.69 85 TYR A O 1
ATOM 643 N N . LEU A 1 86 ? 7.908 -3.545 -19.938 1.00 78.44 86 LEU A N 1
ATOM 644 C CA . LEU A 1 86 ? 6.566 -4.082 -20.150 1.00 78.44 86 LEU A CA 1
ATOM 645 C C . LEU A 1 86 ? 6.432 -5.506 -19.606 1.00 78.44 86 LEU A C 1
ATOM 647 O O . LEU A 1 86 ? 5.417 -5.811 -18.981 1.00 78.44 86 LEU A O 1
ATOM 651 N N . GLY A 1 87 ? 7.455 -6.347 -19.779 1.00 83.06 87 GLY A N 1
ATOM 652 C CA . GLY A 1 87 ? 7.493 -7.694 -19.212 1.00 83.06 87 GLY A CA 1
ATOM 653 C C . GLY A 1 87 ? 7.456 -7.681 -17.684 1.00 83.06 87 GLY A C 1
ATOM 654 O O . GLY A 1 87 ? 6.614 -8.342 -17.078 1.00 83.06 87 GLY A O 1
ATOM 655 N N . LEU A 1 88 ? 8.302 -6.864 -17.053 1.00 76.56 88 LEU A N 1
ATOM 656 C CA . LEU A 1 88 ? 8.355 -6.728 -15.598 1.00 76.56 88 LEU A CA 1
ATOM 657 C C . LEU A 1 88 ? 7.031 -6.187 -15.039 1.00 76.56 88 LEU A C 1
ATOM 659 O O . LEU A 1 88 ? 6.491 -6.731 -14.076 1.00 76.56 88 LEU A O 1
ATOM 663 N N . ARG A 1 89 ? 6.460 -5.167 -15.691 1.00 78.94 89 ARG A N 1
ATOM 664 C CA . ARG A 1 89 ? 5.157 -4.597 -15.335 1.00 78.94 89 ARG A CA 1
ATOM 665 C C . ARG A 1 89 ? 4.032 -5.620 -15.486 1.00 78.94 89 ARG A C 1
ATOM 667 O O . ARG A 1 89 ? 3.150 -5.670 -14.630 1.00 78.94 89 ARG A O 1
ATOM 674 N N . ALA A 1 90 ? 4.049 -6.435 -16.539 1.00 78.00 90 ALA A N 1
ATOM 675 C CA . ALA A 1 90 ? 3.065 -7.492 -16.749 1.00 78.00 90 ALA A CA 1
ATOM 676 C C . ALA A 1 90 ? 3.165 -8.583 -15.671 1.00 78.00 90 ALA A C 1
ATOM 678 O O . ALA A 1 90 ? 2.137 -8.970 -15.117 1.00 78.00 90 ALA A O 1
ATOM 679 N N . ILE A 1 91 ? 4.382 -9.013 -15.317 1.00 79.00 91 ILE A N 1
ATOM 680 C CA . ILE A 1 91 ? 4.628 -9.995 -14.249 1.00 79.00 91 ILE A CA 1
ATOM 681 C C . ILE A 1 91 ? 4.156 -9.450 -12.899 1.00 79.00 91 ILE A C 1
ATOM 683 O O . ILE A 1 91 ? 3.426 -10.141 -12.191 1.00 79.00 91 ILE A O 1
ATOM 687 N N . LEU A 1 92 ? 4.498 -8.199 -12.567 1.00 71.00 92 LEU A N 1
ATOM 688 C CA . LEU A 1 92 ? 4.024 -7.559 -11.340 1.00 71.00 92 LEU A CA 1
ATOM 689 C C . LEU A 1 92 ? 2.502 -7.435 -11.318 1.00 71.00 92 LEU A C 1
ATOM 691 O O . LEU A 1 92 ? 1.886 -7.790 -10.323 1.00 71.00 92 LEU A O 1
ATOM 695 N N . THR A 1 93 ? 1.885 -6.968 -12.406 1.00 73.81 93 THR A N 1
ATOM 696 C CA . THR A 1 93 ? 0.422 -6.811 -12.482 1.00 73.81 93 THR A CA 1
ATOM 697 C C . THR A 1 93 ? -0.281 -8.161 -12.356 1.00 73.81 93 THR A C 1
ATOM 699 O O . THR A 1 93 ? -1.330 -8.260 -11.726 1.00 73.81 93 THR A O 1
ATOM 702 N N . TRP A 1 94 ? 0.291 -9.218 -12.933 1.00 75.94 94 TRP A N 1
ATOM 703 C CA . TRP A 1 94 ? -0.232 -10.572 -12.807 1.00 75.94 94 TRP A CA 1
ATOM 704 C C . TRP A 1 94 ? -0.070 -11.124 -11.384 1.00 75.94 94 TRP A C 1
ATOM 706 O O . TRP A 1 94 ? -1.038 -11.643 -10.828 1.00 75.94 94 TRP A O 1
ATOM 716 N N . GLY A 1 95 ? 1.099 -10.940 -10.763 1.00 71.81 95 GLY A N 1
ATOM 717 C CA . GLY A 1 95 ? 1.342 -11.315 -9.369 1.00 71.81 95 GLY A CA 1
ATOM 718 C C . GLY A 1 95 ? 0.411 -10.578 -8.406 1.00 71.81 95 GLY A C 1
ATOM 719 O O . GLY A 1 95 ? -0.236 -11.208 -7.574 1.00 71.81 95 GLY A O 1
ATOM 720 N N . LEU A 1 96 ? 0.251 -9.265 -8.590 1.00 65.50 96 LEU A N 1
ATOM 721 C CA . LEU A 1 96 ? -0.646 -8.432 -7.792 1.00 65.50 96 LEU A CA 1
ATOM 722 C C . L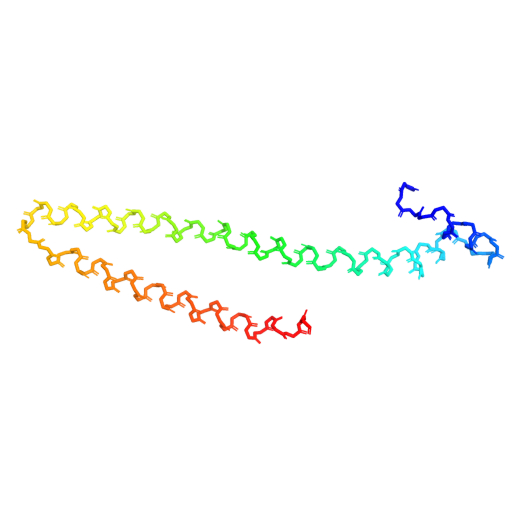EU A 1 96 ? -2.109 -8.861 -7.958 1.00 65.50 96 LEU A C 1
ATOM 724 O O . LEU A 1 96 ? -2.798 -9.016 -6.960 1.00 65.50 96 LEU A O 1
ATOM 728 N N . ARG A 1 97 ? -2.560 -9.157 -9.187 1.00 68.75 97 ARG A N 1
ATOM 729 C CA . ARG A 1 97 ? -3.905 -9.707 -9.447 1.00 68.75 97 ARG A CA 1
ATOM 730 C C . ARG A 1 97 ? -4.117 -11.080 -8.813 1.00 68.75 97 ARG A C 1
ATOM 732 O O . ARG A 1 97 ? -5.234 -11.409 -8.421 1.00 68.75 97 ARG A O 1
ATOM 739 N N . SER A 1 98 ? -3.075 -11.906 -8.744 1.00 65.94 98 SER A N 1
ATOM 740 C CA . SER A 1 98 ? -3.153 -13.214 -8.091 1.00 65.94 98 SER A CA 1
ATOM 741 C C . SER A 1 98 ? -3.274 -13.072 -6.573 1.00 65.94 98 SER A C 1
ATOM 743 O O . SER A 1 98 ? -4.039 -13.808 -5.953 1.00 65.94 98 SER A O 1
ATOM 745 N N . VAL A 1 99 ? -2.567 -12.102 -5.989 1.00 64.50 99 VAL A N 1
ATOM 746 C CA . VAL A 1 99 ? -2.679 -11.747 -4.569 1.00 64.50 99 VAL A CA 1
ATOM 747 C C . VAL A 1 99 ? -4.044 -11.111 -4.281 1.00 64.50 99 VAL A C 1
ATOM 749 O O . VAL A 1 99 ? -4.724 -11.553 -3.364 1.00 64.50 99 VAL A O 1
ATOM 752 N N . GLU A 1 100 ? -4.516 -10.172 -5.104 1.00 62.56 100 GLU A N 1
ATOM 753 C CA . GLU A 1 100 ? -5.861 -9.580 -5.004 1.00 62.56 100 GLU A CA 1
ATOM 754 C C . GLU A 1 100 ? -6.963 -10.638 -5.065 1.00 62.56 100 GLU A C 1
ATOM 756 O O . GLU A 1 100 ? -7.877 -10.605 -4.254 1.00 62.56 100 GLU A O 1
ATOM 761 N N . ARG A 1 101 ? -6.868 -11.634 -5.954 1.00 60.31 101 ARG A N 1
ATOM 762 C CA . ARG A 1 101 ? -7.830 -12.751 -5.989 1.00 60.31 101 ARG A CA 1
ATOM 763 C C . ARG A 1 101 ? -7.844 -13.580 -4.708 1.00 60.31 101 ARG A C 1
ATOM 765 O O . ARG A 1 101 ? -8.869 -14.175 -4.397 1.00 60.31 101 ARG A O 1
ATOM 772 N N . HIS A 1 102 ? -6.730 -13.631 -3.984 1.00 56.59 102 HIS A N 1
ATOM 773 C CA . HIS A 1 102 ? -6.644 -14.318 -2.699 1.00 56.59 102 HIS A CA 1
ATOM 774 C C . HIS A 1 102 ? -7.151 -13.443 -1.537 1.00 56.59 102 HIS A C 1
ATOM 776 O O . HIS A 1 102 ? -7.724 -13.964 -0.585 1.00 56.59 102 HIS A O 1
ATOM 782 N N . TYR A 1 103 ? -6.993 -12.118 -1.636 1.00 53.31 103 TYR A N 1
ATOM 783 C CA . TYR A 1 103 ? -7.435 -11.143 -0.629 1.00 53.31 103 TYR A CA 1
ATOM 784 C C . TYR A 1 103 ? -8.847 -10.572 -0.859 1.00 53.31 103 TYR A C 1
ATOM 786 O O . TYR A 1 103 ? -9.425 -10.019 0.072 1.00 53.31 103 TYR A O 1
ATOM 794 N N . SER A 1 104 ? -9.461 -10.801 -2.025 1.00 45.66 104 SER A N 1
ATOM 795 C CA . SER A 1 104 ? -10.866 -10.483 -2.353 1.00 45.66 104 SER A CA 1
ATOM 796 C C . SER A 1 104 ? -11.891 -11.269 -1.512 1.00 45.66 104 SER A C 1
ATOM 798 O O . SER A 1 104 ? -13.085 -11.213 -1.784 1.00 45.66 104 SER A O 1
ATOM 800 N N . TYR A 1 105 ? -11.445 -12.009 -0.495 1.00 47.62 105 TYR A N 1
ATOM 801 C CA . TYR A 1 105 ? -12.306 -12.661 0.491 1.00 47.62 105 TYR A CA 1
ATOM 802 C C . TYR A 1 105 ? -12.701 -11.729 1.660 1.00 47.62 105 TYR A C 1
ATOM 804 O O . TYR A 1 105 ? -13.372 -12.171 2.588 1.00 47.62 105 TYR A O 1
ATOM 812 N N . TYR A 1 106 ? -12.277 -10.458 1.644 1.00 46.97 106 TYR A N 1
ATOM 813 C CA . TYR A 1 106 ? -12.562 -9.483 2.709 1.00 46.97 106 TYR A CA 1
ATOM 814 C C . TYR A 1 106 ? -13.131 -8.141 2.208 1.00 46.97 106 TYR A C 1
ATOM 816 O O . TYR A 1 106 ? -12.957 -7.127 2.885 1.00 46.97 106 TYR A O 1
ATOM 824 N N . GLU A 1 107 ? -13.827 -8.137 1.065 1.00 41.56 107 GLU A N 1
ATOM 825 C CA . GLU A 1 107 ? -14.868 -7.126 0.789 1.00 41.56 107 GLU A CA 1
ATOM 826 C C . GLU A 1 107 ? -16.258 -7.683 1.110 1.00 41.56 107 GLU A C 1
ATOM 828 O O . GLU A 1 107 ? -16.509 -8.867 0.783 1.00 41.56 107 GLU A O 1
#

Radius of gyration: 25.92 Å; chains: 1; bounding box: 54×23×68 Å

Sequence (107 aa):
MQSVDAGQSEAAQILGLSPWQTFRHIVLPQVNKKVIPAMGNEVINLVKDSSLVYVIGLGDLLRAGNIAMARDVTLVPLLLVAVIYLGLRAILTWGLRSVERHYSYYE

Secondary structure (DSSP, 8-state):
-TTS-HHHHHHHHHTT--HHHHIIIIIHHHHHHHHHHHHHHHHHHHHHHHTHHHHHHHHHHHHHHHHHHHHHTSSHHHHHHHHHHHHHHHHHHHHHHHHHHHHTT--

InterPro domains:
  IPR000515 ABC transporter type 1, transmembrane domain MetI-like [PF00528] (1-103)
  IPR000515 ABC transporter type 1, transmembrane domain MetI-like [PS50928] (1-92)
  IPR000515 ABC transporter type 1, transmembrane domain MetI-like [cd06261] (1-92)
  IPR035906 MetI-like superfamily [G3DSA:1.10.3720.10] (1-105)
  IPR035906 MetI-like superfamily [SSF161098] (1-86)
  IPR043429 ABC transporter membrane protein permease protein ArtM/GltK/GlnP/TcyL/YhdX-like [PTHR30614] (1-104)